Protein AF-A0A821PQN4-F1 (afdb_monomer_lite)

Radius of gyration: 15.56 Å; chains: 1; bounding box: 38×18×44 Å

Sequence (67 aa):
RRQRLSISVKNNSPLFAQEQTYMGDLQIDLSNLDPEKTSIAWYALQEPNTSGGGIIKIKYDTLESNE

Secondary structure (DSSP, 8-state):
---EEEEEEEE--TTS-S--EEEEEEEEEGGG--TTS-EEEEEE-B-SS-S---EEEEEE-------

Foldseek 3Di:
DWDKDKDWDWDPDVVDVDDTHTQAMDIDTCPPPDLCDKDKDKDFGDDPDDPDTDIDIDIDHRDPPPD

Structure (mmCIF, N/CA/C/O backbone):
data_AF-A0A821PQN4-F1
#
_entry.id   AF-A0A821PQN4-F1
#
loop_
_atom_site.group_PDB
_atom_site.id
_atom_site.type_symbol
_atom_site.label_atom_id
_atom_site.label_alt_id
_atom_site.label_comp_id
_atom_site.label_asym_id
_atom_site.label_entity_id
_atom_site.label_seq_id
_atom_site.pdbx_PDB_ins_code
_atom_site.Cartn_x
_atom_site.Cartn_y
_atom_site.Cartn_z
_atom_site.occupancy
_atom_site.B_iso_or_equiv
_atom_site.auth_seq_id
_atom_site.auth_comp_id
_atom_site.auth_asym_id
_atom_site.auth_atom_id
_atom_site.pdbx_PDB_model_num
ATOM 1 N N . ARG A 1 1 ? -16.003 8.387 8.461 1.00 58.44 1 ARG A N 1
ATOM 2 C CA . ARG A 1 1 ? -15.107 9.242 7.636 1.00 58.44 1 ARG A CA 1
ATOM 3 C C . ARG A 1 1 ? -14.428 8.316 6.627 1.00 58.44 1 ARG A C 1
ATOM 5 O O . ARG A 1 1 ? -13.752 7.411 7.081 1.00 58.44 1 ARG A O 1
ATOM 12 N N . ARG A 1 2 ? -14.666 8.434 5.310 1.00 65.50 2 ARG A N 1
ATOM 13 C CA . ARG A 1 2 ? -14.016 7.544 4.319 1.00 65.50 2 ARG A CA 1
ATOM 14 C C . ARG A 1 2 ? -12.552 7.959 4.181 1.00 65.50 2 ARG A C 1
ATOM 16 O O . ARG A 1 2 ? -12.285 9.041 3.665 1.00 65.50 2 ARG A O 1
ATOM 23 N N . GLN A 1 3 ? -11.636 7.155 4.706 1.00 79.12 3 GLN A N 1
ATOM 24 C CA . GLN A 1 3 ? -10.197 7.388 4.601 1.00 79.12 3 GLN A CA 1
ATOM 25 C C . GLN A 1 3 ? -9.629 6.464 3.526 1.00 79.12 3 GLN A C 1
ATOM 27 O O . GLN A 1 3 ? -10.007 5.297 3.444 1.00 79.12 3 GLN A O 1
ATOM 32 N N . ARG A 1 4 ? -8.744 6.993 2.679 1.00 83.81 4 ARG A N 1
ATOM 33 C CA . ARG A 1 4 ? -8.035 6.209 1.664 1.00 83.81 4 ARG A CA 1
ATOM 34 C C . ARG A 1 4 ? -6.541 6.384 1.844 1.00 83.81 4 ARG A C 1
ATOM 36 O O . ARG A 1 4 ? -6.090 7.495 2.117 1.00 83.81 4 ARG A O 1
ATOM 43 N N . LEU A 1 5 ? -5.801 5.301 1.648 1.00 83.56 5 LEU A N 1
ATOM 44 C CA . LEU A 1 5 ? -4.351 5.332 1.534 1.00 83.56 5 LEU A CA 1
ATOM 45 C C . LEU A 1 5 ? -3.976 5.237 0.056 1.00 83.56 5 LEU A C 1
ATOM 47 O O . LEU A 1 5 ? -4.380 4.292 -0.619 1.00 83.56 5 LEU A O 1
ATOM 51 N N . SER A 1 6 ? -3.203 6.208 -0.421 1.00 88.75 6 SER A N 1
ATOM 52 C CA . SER A 1 6 ? -2.623 6.199 -1.764 1.00 88.75 6 SER A CA 1
ATOM 53 C C . SER A 1 6 ? -1.120 5.983 -1.652 1.00 88.75 6 SER A C 1
ATOM 55 O O . SER A 1 6 ? -0.443 6.731 -0.949 1.00 88.75 6 SER A O 1
ATOM 57 N N . ILE A 1 7 ? -0.604 4.967 -2.337 1.00 86.69 7 ILE A N 1
ATOM 58 C CA . ILE A 1 7 ? 0.817 4.613 -2.357 1.00 86.69 7 ILE A CA 1
ATOM 59 C C . ILE A 1 7 ? 1.296 4.682 -3.798 1.00 86.69 7 ILE A C 1
ATOM 61 O O . ILE A 1 7 ? 0.649 4.127 -4.680 1.00 86.69 7 ILE A O 1
ATOM 65 N N . SER A 1 8 ? 2.435 5.336 -4.008 1.00 87.38 8 SER A N 1
ATOM 66 C CA . SER A 1 8 ? 3.131 5.391 -5.291 1.00 87.38 8 SER A CA 1
ATOM 67 C C . SER A 1 8 ? 4.537 4.847 -5.108 1.00 87.38 8 SER A C 1
ATOM 69 O O . SER A 1 8 ? 5.245 5.274 -4.190 1.00 87.38 8 SER A O 1
ATOM 71 N N . VAL A 1 9 ? 4.943 3.901 -5.951 1.00 83.62 9 VAL A N 1
ATOM 72 C CA . VAL A 1 9 ? 6.272 3.287 -5.888 1.00 83.62 9 VAL A CA 1
ATOM 73 C C . VAL A 1 9 ? 7.104 3.736 -7.073 1.00 83.62 9 VAL A C 1
ATOM 75 O O . VAL A 1 9 ? 6.658 3.746 -8.219 1.00 83.62 9 VAL A O 1
ATOM 78 N N . LYS A 1 10 ? 8.342 4.128 -6.780 1.00 82.69 10 LYS A N 1
ATOM 79 C CA . LYS A 1 10 ? 9.302 4.610 -7.768 1.00 82.69 10 LYS A CA 1
ATOM 80 C C . LYS A 1 10 ? 10.653 3.963 -7.522 1.00 82.69 10 LYS A C 1
ATOM 82 O O . LYS A 1 10 ? 11.086 3.850 -6.375 1.00 82.69 10 LYS A O 1
ATOM 87 N N . ASN A 1 11 ? 11.333 3.593 -8.598 1.00 77.94 11 ASN A N 1
ATOM 88 C CA . ASN A 1 11 ? 12.725 3.187 -8.546 1.00 77.94 11 ASN A CA 1
ATOM 89 C C . ASN A 1 11 ? 13.606 4.440 -8.594 1.00 77.94 11 ASN A C 1
ATOM 91 O O . ASN A 1 11 ? 13.562 5.195 -9.565 1.00 77.94 11 ASN A O 1
ATOM 95 N N . ASN A 1 12 ? 14.407 4.649 -7.549 1.00 75.44 12 ASN A N 1
ATOM 96 C CA . ASN A 1 12 ? 15.367 5.750 -7.459 1.00 75.44 12 ASN A CA 1
ATOM 97 C C . ASN A 1 12 ? 16.820 5.248 -7.558 1.00 75.44 12 ASN A C 1
ATOM 99 O O . ASN A 1 12 ? 17.695 5.717 -6.831 1.00 75.44 12 ASN A O 1
ATOM 103 N N . SER A 1 13 ? 17.064 4.230 -8.391 1.00 71.06 13 SER A N 1
ATOM 104 C CA . SER A 1 13 ? 18.398 3.652 -8.570 1.00 71.06 13 SER A CA 1
ATOM 105 C C . SER A 1 13 ? 19.392 4.705 -9.086 1.00 71.06 13 SER A C 1
ATOM 107 O O . SER A 1 13 ? 19.157 5.298 -10.138 1.00 71.06 13 SER A O 1
ATOM 109 N N . PRO A 1 14 ? 20.532 4.914 -8.402 1.00 60.91 14 PRO A N 1
ATOM 110 C CA . PRO A 1 14 ? 21.518 5.928 -8.777 1.00 60.91 14 PRO A CA 1
ATOM 111 C C . PRO A 1 14 ? 22.356 5.543 -10.007 1.00 60.91 14 PRO A C 1
ATOM 113 O O . PRO A 1 14 ? 23.087 6.382 -10.528 1.00 60.91 14 PRO A O 1
ATOM 116 N N . LEU A 1 15 ? 22.270 4.288 -10.472 1.00 61.16 15 LEU A N 1
ATOM 117 C CA . LEU A 1 15 ? 23.038 3.780 -11.619 1.00 61.16 15 LEU A CA 1
ATOM 118 C C . LEU A 1 15 ? 22.671 4.466 -12.942 1.00 61.16 15 LEU A C 1
ATOM 120 O O . LEU A 1 15 ? 23.484 4.489 -13.861 1.00 61.16 15 LEU A O 1
ATOM 124 N N . PHE A 1 16 ? 21.485 5.067 -13.018 1.00 55.62 16 PHE A N 1
ATOM 125 C CA . PHE A 1 16 ? 21.053 5.893 -14.136 1.00 55.62 16 PHE A CA 1
ATOM 126 C C . PHE A 1 16 ? 20.542 7.208 -13.552 1.00 55.62 16 PHE A C 1
ATOM 128 O O . PHE A 1 16 ? 19.413 7.297 -13.087 1.00 55.62 16 PHE A O 1
ATOM 135 N N . ALA A 1 17 ? 21.390 8.238 -13.526 1.00 50.69 17 ALA A N 1
ATOM 136 C CA . ALA A 1 17 ? 21.084 9.552 -12.952 1.00 50.69 17 ALA A CA 1
ATOM 137 C C . ALA A 1 17 ? 20.006 10.352 -13.722 1.00 50.69 17 ALA A C 1
ATOM 139 O O . ALA A 1 17 ? 19.947 11.575 -13.608 1.00 50.69 17 ALA A O 1
ATOM 140 N N . GLN A 1 18 ? 19.171 9.698 -14.528 1.00 55.97 18 GLN A N 1
ATOM 141 C CA . GLN A 1 18 ? 18.114 10.336 -15.296 1.00 55.97 18 GLN A CA 1
ATOM 142 C C . GLN A 1 18 ? 16.838 9.494 -15.199 1.00 55.97 18 GLN A C 1
ATOM 144 O O . GLN A 1 18 ? 16.808 8.335 -15.593 1.00 55.97 18 GLN A O 1
ATOM 149 N N . GLU A 1 19 ? 15.815 10.141 -14.641 1.00 59.00 19 GLU A N 1
ATOM 150 C CA . GLU A 1 19 ? 14.417 9.719 -14.506 1.00 59.00 19 GLU A CA 1
ATOM 151 C C . GLU A 1 19 ? 14.123 8.614 -13.477 1.00 59.00 19 GLU A C 1
ATOM 153 O O . GLU A 1 19 ? 14.327 7.421 -13.691 1.00 59.00 19 GLU A O 1
ATOM 158 N N . GLN A 1 20 ? 13.545 9.035 -12.342 1.00 65.88 20 GLN A N 1
ATOM 159 C CA . GLN A 1 20 ? 12.856 8.130 -11.421 1.00 65.88 20 GLN A CA 1
ATOM 160 C C . GLN A 1 20 ? 11.850 7.293 -12.214 1.00 65.88 20 GLN A C 1
ATOM 162 O O . GLN A 1 20 ? 10.872 7.829 -12.737 1.00 65.88 20 GLN A O 1
ATOM 167 N N . THR A 1 21 ? 12.071 5.983 -12.294 1.00 77.00 21 THR A N 1
ATOM 168 C CA . THR A 1 21 ? 11.165 5.102 -13.031 1.00 77.00 21 THR A CA 1
ATOM 169 C C . THR A 1 21 ? 9.954 4.810 -12.157 1.00 77.00 21 THR A C 1
ATOM 171 O O . THR A 1 21 ? 10.080 4.249 -11.066 1.00 77.00 21 THR A O 1
ATOM 174 N N . TYR A 1 22 ? 8.775 5.218 -12.612 1.00 78.81 22 TYR A N 1
ATOM 175 C CA . TYR A 1 22 ? 7.520 4.904 -11.942 1.00 78.81 22 TYR A CA 1
ATOM 176 C C . TYR A 1 22 ? 7.233 3.398 -12.028 1.00 78.81 22 TYR A C 1
ATOM 178 O O . TYR A 1 22 ? 7.318 2.819 -13.107 1.00 78.81 22 TYR A O 1
ATOM 186 N N . MET A 1 23 ? 6.910 2.781 -10.889 1.00 78.75 23 MET A N 1
ATOM 187 C CA . MET A 1 23 ? 6.690 1.333 -10.763 1.00 78.75 23 MET A CA 1
ATOM 188 C C . MET A 1 23 ? 5.232 0.962 -10.469 1.00 78.75 23 MET A C 1
ATOM 190 O O . MET A 1 23 ? 4.916 -0.218 -10.405 1.00 78.75 23 MET A O 1
ATOM 194 N N . GLY A 1 24 ? 4.347 1.936 -10.242 1.00 83.56 24 GLY A N 1
ATOM 195 C CA . GLY A 1 24 ? 2.924 1.682 -10.019 1.00 83.56 24 GLY A CA 1
ATOM 196 C C . GLY A 1 24 ? 2.333 2.435 -8.835 1.00 83.56 24 GLY A C 1
ATOM 197 O O . GLY A 1 24 ? 3.045 2.925 -7.952 1.00 83.56 24 GLY A O 1
ATOM 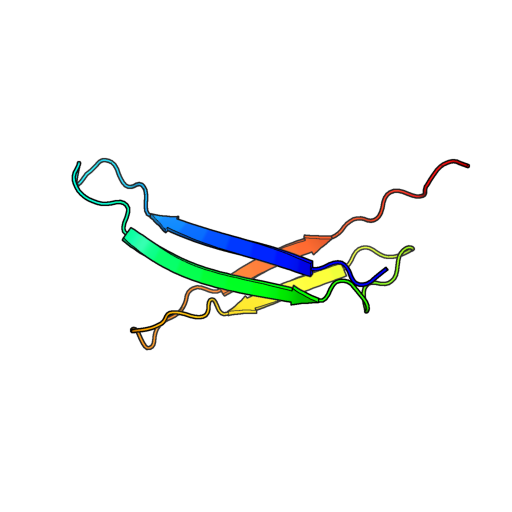198 N N . ASP A 1 25 ? 1.003 2.474 -8.818 1.00 86.56 25 ASP A N 1
ATOM 199 C CA . ASP A 1 25 ? 0.207 3.043 -7.738 1.00 86.56 25 ASP A CA 1
ATOM 200 C C . ASP A 1 25 ? -0.710 1.991 -7.113 1.00 86.56 25 ASP A C 1
ATOM 202 O O . ASP A 1 25 ? -1.051 0.959 -7.700 1.00 86.56 25 ASP A O 1
ATOM 206 N N . LEU A 1 26 ? -1.139 2.292 -5.894 1.00 86.94 26 LEU A N 1
ATOM 207 C CA . LEU A 1 26 ? -2.107 1.519 -5.145 1.00 86.94 26 LEU A CA 1
ATOM 208 C C . LEU A 1 26 ? -3.015 2.461 -4.358 1.00 86.94 26 LEU A C 1
ATOM 210 O O . LEU A 1 26 ? -2.547 3.349 -3.644 1.00 86.94 26 LEU A O 1
ATOM 214 N N . GLN A 1 27 ? -4.323 2.240 -4.466 1.00 86.75 27 GLN A N 1
ATOM 215 C CA . GLN A 1 27 ? -5.325 2.911 -3.646 1.00 86.75 27 GLN A CA 1
ATOM 216 C C . GLN A 1 27 ? -6.043 1.887 -2.780 1.00 86.75 27 GLN A C 1
ATOM 218 O O . GLN A 1 27 ? -6.525 0.872 -3.278 1.00 86.75 27 GLN A O 1
ATOM 223 N N . ILE A 1 28 ? -6.125 2.171 -1.485 1.00 83.88 28 ILE A N 1
ATOM 224 C CA . ILE A 1 28 ? -6.690 1.256 -0.497 1.00 83.88 28 ILE A CA 1
ATOM 225 C C . ILE A 1 28 ? -7.775 1.992 0.263 1.00 83.88 28 ILE A C 1
ATOM 227 O O . ILE A 1 28 ? -7.537 3.060 0.836 1.00 83.88 28 ILE A O 1
ATOM 231 N N . ASP A 1 29 ? -8.973 1.419 0.253 1.00 85.50 29 ASP A N 1
ATOM 232 C CA . ASP A 1 29 ? -10.073 1.894 1.076 1.00 85.50 29 ASP A CA 1
ATOM 233 C C . ASP A 1 29 ? -9.894 1.377 2.506 1.00 85.50 29 ASP A C 1
ATOM 235 O O . ASP A 1 29 ? -9.933 0.172 2.755 1.00 85.50 29 ASP A O 1
ATOM 239 N N . LEU A 1 30 ? -9.687 2.298 3.447 1.00 80.00 30 LEU A N 1
ATOM 240 C CA . LEU A 1 30 ? -9.496 1.969 4.858 1.00 80.00 30 LEU A CA 1
ATOM 241 C C . LEU A 1 30 ? -10.831 1.818 5.599 1.00 80.00 30 LEU A C 1
ATOM 243 O O . LEU A 1 30 ? -10.837 1.517 6.787 1.00 80.00 30 LEU A O 1
ATOM 247 N N . SER A 1 31 ? -11.967 2.020 4.924 1.00 80.88 31 SER A N 1
ATOM 248 C CA . SER A 1 31 ? -13.295 1.996 5.554 1.00 80.88 31 SER A CA 1
ATOM 249 C C . SER A 1 31 ? -13.673 0.626 6.124 1.00 80.88 31 SER A C 1
ATOM 251 O O . SER A 1 31 ? -14.527 0.559 7.001 1.00 80.88 31 SER A O 1
ATOM 253 N N . ASN A 1 32 ? -13.042 -0.445 5.633 1.00 72.50 32 ASN A N 1
ATOM 254 C CA . ASN A 1 32 ? -13.274 -1.818 6.084 1.00 72.50 32 ASN A CA 1
ATOM 255 C C . ASN A 1 32 ? -12.196 -2.321 7.057 1.00 72.50 32 ASN A C 1
ATOM 257 O O . ASN A 1 32 ? -12.165 -3.514 7.356 1.00 72.50 32 ASN A O 1
ATOM 261 N N . LEU A 1 33 ? -11.277 -1.458 7.505 1.00 76.38 33 LEU A N 1
ATOM 262 C CA . LEU A 1 33 ? -10.300 -1.853 8.513 1.00 76.38 33 LEU A CA 1
ATOM 263 C C . LEU A 1 33 ? -10.969 -1.916 9.884 1.00 76.38 33 LEU A C 1
ATOM 265 O O . LEU A 1 33 ? -11.647 -0.980 10.301 1.00 76.38 33 LEU A O 1
ATOM 269 N N . ASP A 1 34 ? -10.764 -3.040 10.563 1.00 75.88 34 ASP A N 1
ATOM 270 C CA . ASP A 1 34 ? -11.184 -3.237 11.943 1.00 75.88 34 ASP A CA 1
ATOM 271 C C . ASP A 1 34 ? -10.241 -2.434 12.860 1.00 75.88 34 ASP A C 1
ATOM 273 O O . ASP A 1 34 ? -9.037 -2.704 12.859 1.00 75.88 34 ASP A O 1
ATOM 277 N N . PRO A 1 35 ? -10.747 -1.434 13.604 1.00 73.31 35 PRO A N 1
ATOM 278 C CA . PRO A 1 35 ? -9.920 -0.550 14.416 1.00 73.31 35 PRO A CA 1
ATOM 279 C C . PRO A 1 35 ? -9.290 -1.231 15.634 1.00 73.31 35 PRO A C 1
ATOM 281 O O . PRO A 1 35 ? -8.394 -0.655 16.242 1.00 73.31 35 PRO A O 1
ATOM 284 N N . GLU A 1 36 ? -9.698 -2.448 15.979 1.00 78.19 36 GLU A N 1
ATOM 285 C CA . GLU A 1 36 ? -9.152 -3.190 17.121 1.00 78.19 36 GLU A CA 1
ATOM 286 C C . GLU A 1 36 ? -8.163 -4.278 16.686 1.00 78.19 36 GLU A C 1
ATOM 288 O O . GLU A 1 36 ? -7.669 -5.055 17.506 1.00 78.19 36 GLU A O 1
ATOM 293 N N . LYS A 1 37 ? -7.872 -4.380 15.382 1.00 77.75 37 LYS A N 1
ATOM 294 C CA . LYS A 1 37 ? -7.040 -5.456 14.843 1.00 77.75 37 LYS A CA 1
ATOM 295 C C . LYS A 1 37 ? -5.944 -4.941 13.935 1.00 77.75 37 LYS A C 1
ATOM 297 O O . LYS A 1 37 ? -6.150 -4.129 13.038 1.00 77.75 37 LYS A O 1
ATOM 302 N N . THR A 1 38 ? -4.780 -5.562 14.072 1.00 83.44 38 THR A N 1
ATOM 303 C CA . THR A 1 38 ? -3.754 -5.497 13.039 1.00 83.44 38 THR A CA 1
ATOM 304 C C . THR A 1 38 ? -4.252 -6.195 11.775 1.00 83.44 38 THR A C 1
ATOM 306 O O . THR A 1 38 ? -4.596 -7.378 11.798 1.00 83.44 38 THR A O 1
ATOM 309 N N . SER A 1 39 ? -4.208 -5.489 10.647 1.00 82.00 39 SER A N 1
ATOM 310 C CA . SER A 1 39 ? -4.498 -6.056 9.329 1.00 82.00 39 SER A CA 1
ATOM 311 C C . SER A 1 39 ? -3.224 -6.147 8.494 1.00 82.00 39 SER A C 1
ATOM 313 O O . SER A 1 39 ? -2.418 -5.216 8.467 1.00 82.00 39 SER A O 1
ATOM 315 N N . ILE A 1 40 ? -3.027 -7.277 7.810 1.00 87.38 40 ILE A N 1
ATOM 316 C CA . ILE A 1 40 ? -1.921 -7.495 6.873 1.00 87.38 40 ILE A CA 1
ATOM 317 C C . ILE A 1 40 ? -2.509 -7.947 5.545 1.00 87.38 40 ILE A C 1
ATOM 319 O O . ILE A 1 40 ? -3.205 -8.959 5.490 1.00 87.38 40 ILE A O 1
ATOM 323 N N . ALA A 1 41 ? -2.175 -7.241 4.470 1.00 86.19 41 ALA A N 1
ATOM 324 C CA . ALA A 1 41 ? -2.634 -7.581 3.131 1.00 86.19 41 ALA A CA 1
ATOM 325 C C . ALA A 1 41 ? -1.522 -7.414 2.090 1.00 86.19 41 ALA A C 1
ATOM 327 O O . ALA A 1 41 ? -0.612 -6.594 2.241 1.00 86.19 41 ALA A O 1
ATOM 328 N N . TRP A 1 42 ? -1.605 -8.230 1.040 1.00 88.00 42 TRP A N 1
ATOM 329 C CA . TRP A 1 42 ? -0.737 -8.169 -0.129 1.00 88.00 42 TRP A CA 1
ATOM 330 C C . TRP A 1 42 ? -1.506 -7.547 -1.284 1.00 88.00 42 TRP A C 1
ATOM 332 O O . TRP A 1 42 ? -2.629 -7.957 -1.572 1.00 88.00 42 TRP A O 1
ATOM 342 N N . TYR A 1 43 ? -0.889 -6.583 -1.950 1.00 85.94 43 TYR A N 1
ATOM 343 C CA . TYR A 1 43 ? -1.499 -5.841 -3.038 1.00 85.94 43 TYR A CA 1
ATOM 344 C C . TYR A 1 43 ? -0.601 -5.893 -4.261 1.00 85.94 43 TYR A C 1
ATOM 346 O O . TYR A 1 43 ? 0.599 -5.636 -4.165 1.00 85.94 43 TYR A O 1
ATOM 354 N N . ALA A 1 44 ? -1.192 -6.209 -5.407 1.00 85.88 44 ALA A N 1
ATOM 355 C CA . ALA A 1 44 ? -0.528 -6.015 -6.683 1.00 85.88 44 ALA A CA 1
ATOM 356 C C . ALA A 1 44 ? -0.524 -4.518 -7.012 1.00 85.88 44 ALA A C 1
ATOM 358 O O . ALA A 1 44 ? -1.555 -3.849 -6.887 1.00 85.88 44 ALA A O 1
ATOM 359 N N . LEU A 1 45 ? 0.630 -4.001 -7.421 1.00 84.69 45 LEU A N 1
ATOM 360 C CA . LEU A 1 45 ? 0.732 -2.664 -7.984 1.00 84.69 45 LEU A CA 1
ATOM 361 C C . LEU A 1 45 ? -0.042 -2.595 -9.296 1.00 84.69 45 LEU A C 1
ATOM 363 O O .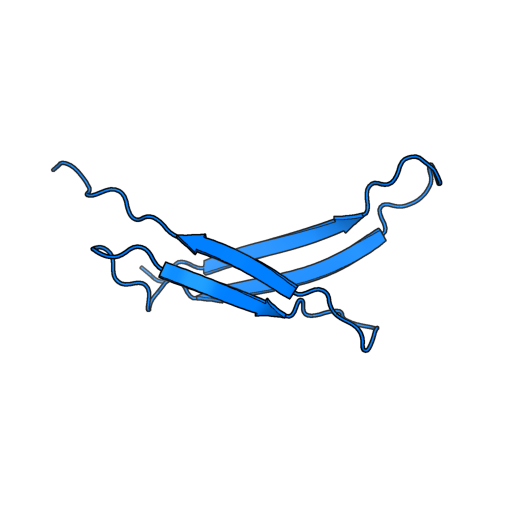 LEU A 1 45 ? 0.029 -3.506 -10.123 1.00 84.69 45 LEU A O 1
ATOM 367 N N . GLN A 1 46 ? -0.771 -1.498 -9.486 1.00 80.31 46 GLN A N 1
ATOM 368 C CA . GLN A 1 46 ? -1.370 -1.194 -10.775 1.00 80.31 46 GLN A CA 1
ATOM 369 C C . GLN A 1 46 ? -0.373 -0.355 -11.571 1.00 80.31 46 GLN A C 1
ATOM 371 O O . GLN A 1 46 ? -0.062 0.777 -11.202 1.00 80.31 46 GLN A O 1
ATOM 376 N N . GLU A 1 47 ? 0.141 -0.930 -12.655 1.00 74.06 47 GLU A N 1
ATOM 377 C CA . GLU A 1 47 ? 0.966 -0.222 -13.62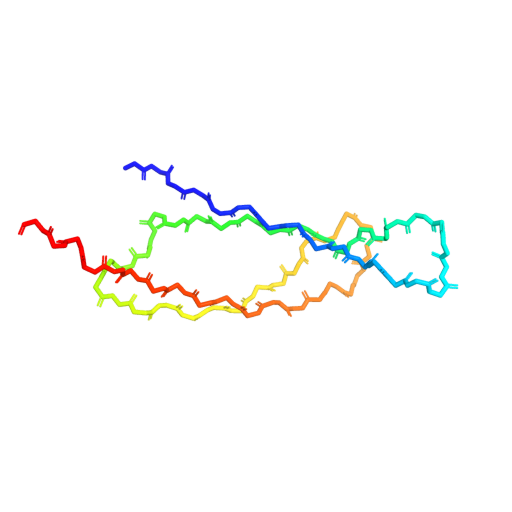8 1.00 74.06 47 GLU A CA 1
ATOM 378 C C . GLU A 1 47 ? 0.119 0.152 -14.853 1.00 74.06 47 GLU A C 1
ATOM 380 O O . GLU A 1 47 ? -0.624 -0.694 -15.354 1.00 74.06 47 GLU A O 1
ATOM 385 N N . PRO A 1 48 ? 0.241 1.379 -15.389 1.00 61.91 48 PRO A N 1
ATOM 386 C CA . PRO A 1 48 ? -0.460 1.773 -16.606 1.00 61.91 48 PRO A CA 1
ATOM 387 C C . PRO A 1 48 ? -0.074 0.936 -17.835 1.00 61.91 48 PRO A C 1
ATOM 389 O O . PRO A 1 48 ? -0.909 0.764 -18.716 1.00 61.91 48 PRO A O 1
ATOM 392 N N . ASN A 1 49 ? 1.169 0.426 -17.911 1.00 57.25 49 ASN A N 1
ATOM 393 C CA . ASN A 1 49 ? 1.770 0.001 -19.185 1.00 57.25 49 ASN A CA 1
ATOM 394 C C . ASN A 1 49 ? 2.548 -1.337 -19.176 1.00 57.25 49 ASN A C 1
ATOM 396 O O . ASN A 1 49 ? 3.160 -1.661 -20.194 1.00 57.25 49 ASN A O 1
ATOM 400 N N . THR A 1 50 ? 2.539 -2.139 -18.102 1.00 52.59 50 THR A N 1
ATOM 401 C CA . THR A 1 50 ? 3.380 -3.358 -18.043 1.00 52.59 50 THR A CA 1
ATOM 402 C C . THR A 1 50 ? 2.735 -4.515 -17.277 1.00 52.59 50 THR A C 1
ATOM 404 O O . THR A 1 50 ? 2.195 -4.361 -16.186 1.00 52.59 50 THR A O 1
ATOM 407 N N . SER A 1 51 ? 2.792 -5.716 -17.863 1.00 47.97 51 SER A N 1
ATOM 408 C CA . SER A 1 51 ? 2.108 -6.941 -17.408 1.00 47.97 51 SER A CA 1
ATOM 409 C C . SER A 1 51 ? 2.835 -7.702 -16.285 1.00 47.97 51 SER A C 1
ATOM 411 O O . SER A 1 51 ? 2.755 -8.926 -16.218 1.00 47.97 51 SER A O 1
ATOM 413 N N . GLY A 1 52 ? 3.562 -7.004 -15.411 1.00 53.78 52 GLY A N 1
ATOM 414 C CA . GLY A 1 52 ? 4.436 -7.626 -14.411 1.00 53.78 52 GLY A CA 1
ATOM 415 C C . GLY A 1 52 ? 4.548 -6.824 -13.120 1.00 53.78 52 GLY A C 1
ATOM 416 O O . GLY A 1 52 ? 5.655 -6.622 -12.632 1.00 53.78 52 GLY A O 1
ATOM 417 N N . GLY A 1 53 ? 3.416 -6.344 -12.600 1.00 65.38 53 GLY A N 1
ATOM 418 C CA . GLY A 1 53 ? 3.377 -5.487 -11.416 1.00 65.38 53 GLY A CA 1
ATOM 419 C C . GLY A 1 53 ? 3.983 -6.145 -10.174 1.00 65.38 53 GLY A C 1
ATOM 420 O O . GLY A 1 53 ? 3.725 -7.313 -9.871 1.00 65.38 53 GLY A O 1
ATOM 421 N N . GLY A 1 54 ? 4.783 -5.376 -9.433 1.00 76.94 54 GLY A N 1
ATOM 422 C CA . GLY A 1 54 ? 5.300 -5.785 -8.127 1.00 76.94 54 GLY A CA 1
ATOM 423 C C . GLY A 1 54 ? 4.180 -6.031 -7.108 1.00 76.94 54 GLY A C 1
ATOM 424 O O . GLY A 1 54 ? 3.093 -5.462 -7.203 1.00 76.94 54 GLY A O 1
ATOM 425 N N . ILE A 1 55 ? 4.446 -6.871 -6.105 1.00 83.88 55 ILE A N 1
ATOM 426 C CA . ILE A 1 55 ? 3.523 -7.106 -4.986 1.00 83.88 55 ILE A CA 1
ATOM 427 C C . ILE A 1 55 ? 4.068 -6.403 -3.742 1.00 83.88 55 ILE A C 1
ATOM 429 O O . ILE A 1 55 ? 5.231 -6.582 -3.381 1.00 83.88 55 ILE A O 1
ATOM 433 N N . ILE A 1 56 ? 3.220 -5.636 -3.059 1.00 84.69 56 ILE A N 1
ATOM 434 C CA . ILE A 1 56 ? 3.552 -4.948 -1.809 1.00 84.69 56 ILE A CA 1
ATOM 435 C C . ILE A 1 56 ? 2.778 -5.579 -0.660 1.00 84.69 56 ILE A C 1
ATOM 437 O O . ILE A 1 56 ? 1.570 -5.795 -0.751 1.00 84.69 56 ILE A O 1
ATOM 441 N N . LYS A 1 57 ? 3.471 -5.833 0.451 1.00 89.06 57 LYS A N 1
ATOM 442 C CA . LYS A 1 57 ? 2.859 -6.181 1.735 1.00 89.06 57 LYS A CA 1
ATOM 443 C C . LYS A 1 57 ? 2.646 -4.921 2.558 1.00 89.06 57 LYS A C 1
ATOM 445 O O . LYS A 1 57 ? 3.603 -4.187 2.793 1.00 89.06 57 LYS A O 1
ATOM 450 N N . ILE A 1 58 ? 1.434 -4.708 3.056 1.00 86.69 58 ILE A N 1
ATOM 451 C CA . ILE A 1 58 ? 1.122 -3.580 3.939 1.00 86.69 58 ILE A CA 1
ATOM 452 C C . ILE A 1 58 ? 0.546 -4.115 5.243 1.00 86.69 58 ILE A C 1
ATOM 454 O O . ILE A 1 58 ? -0.291 -5.018 5.236 1.00 86.69 58 ILE A O 1
ATOM 458 N N . LYS A 1 59 ? 1.027 -3.556 6.357 1.00 87.50 59 LYS A N 1
ATOM 459 C CA . LYS A 1 59 ? 0.524 -3.788 7.710 1.00 87.50 59 LYS A CA 1
ATOM 460 C C . LYS A 1 59 ? -0.110 -2.495 8.221 1.00 87.50 59 LYS A C 1
ATOM 462 O O . LYS A 1 59 ? 0.529 -1.448 8.155 1.00 87.50 59 LYS A O 1
ATOM 467 N N . TYR A 1 60 ? -1.329 -2.588 8.735 1.00 82.31 60 TYR A N 1
ATOM 468 C CA . TYR A 1 60 ? -2.022 -1.508 9.433 1.00 82.31 60 TYR A CA 1
ATOM 469 C C . TYR A 1 60 ? -2.097 -1.872 10.907 1.00 82.31 60 TYR A C 1
ATOM 471 O O . TYR A 1 60 ? -2.599 -2.944 11.239 1.00 82.31 60 TYR A O 1
ATOM 479 N 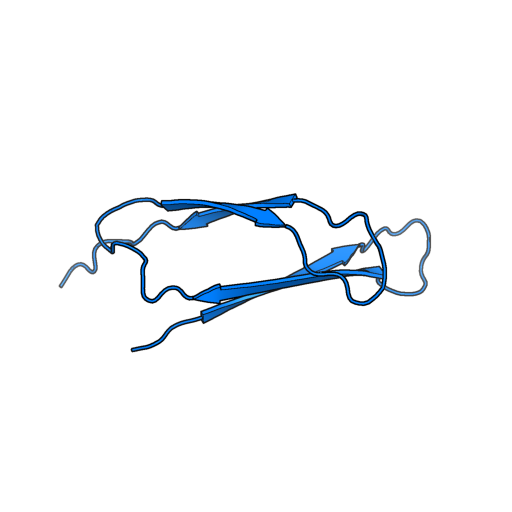N . ASP A 1 61 ? -1.608 -0.981 11.760 1.00 79.19 61 ASP A N 1
ATOM 480 C CA . ASP A 1 61 ? -1.815 -1.040 13.200 1.00 79.19 61 ASP A CA 1
ATOM 481 C C . ASP A 1 61 ? -2.654 0.178 13.580 1.00 79.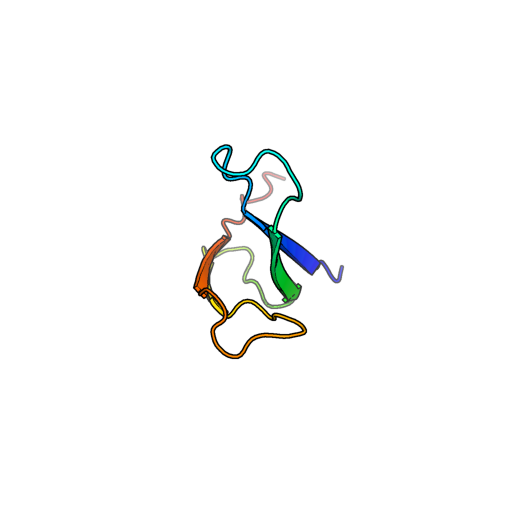19 61 ASP A C 1
ATOM 483 O O . ASP A 1 61 ? -2.262 1.321 13.328 1.00 79.19 61 ASP A O 1
ATOM 487 N N . THR A 1 62 ? -3.829 -0.059 14.142 1.00 65.75 62 THR A N 1
ATOM 488 C CA . THR A 1 62 ? -4.644 0.986 14.748 1.00 65.75 62 THR A CA 1
ATOM 489 C C . THR A 1 62 ? -4.225 1.107 16.203 1.00 65.75 62 THR A C 1
ATOM 491 O O . THR A 1 62 ? -4.359 0.176 16.990 1.00 65.75 62 THR A O 1
ATOM 494 N N . LEU 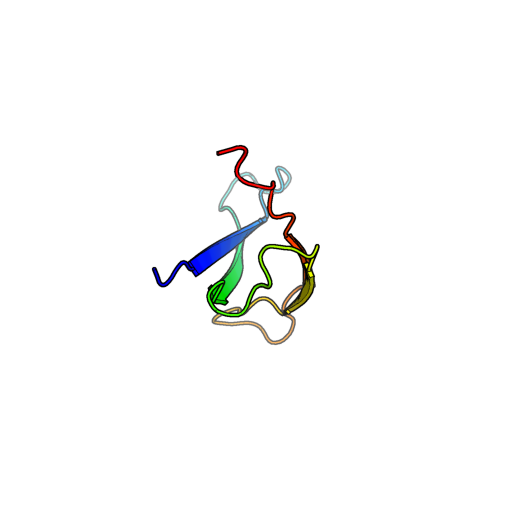A 1 63 ? -3.623 2.245 16.542 1.00 67.56 63 LEU A N 1
ATOM 495 C CA . LEU A 1 63 ? -3.371 2.593 17.934 1.00 67.56 63 LEU A CA 1
ATOM 496 C C . LEU A 1 63 ? -4.735 2.870 18.564 1.00 67.56 63 LEU A C 1
ATOM 498 O O . LEU A 1 63 ? -5.477 3.698 18.028 1.00 67.56 63 LEU A O 1
ATOM 502 N N . GLU A 1 64 ? -5.064 2.183 19.660 1.00 57.12 64 GLU A N 1
ATOM 503 C CA . GLU A 1 64 ? -6.201 2.562 20.500 1.00 57.12 64 GLU A CA 1
ATOM 504 C C . GLU A 1 64 ? -6.103 4.070 20.751 1.00 57.12 64 GLU A C 1
ATOM 506 O O . GLU A 1 64 ? -5.064 4.574 21.197 1.00 57.12 64 GLU A O 1
ATOM 511 N N . SER A 1 65 ? -7.144 4.824 20.383 1.00 54.38 65 SER A N 1
ATOM 512 C CA . SER A 1 65 ? -7.214 6.207 20.827 1.00 54.38 65 SER A CA 1
ATOM 513 C C . SER A 1 65 ? -7.420 6.146 22.330 1.00 54.38 65 SER A C 1
ATOM 515 O O . SER A 1 65 ? -8.507 5.797 22.783 1.00 54.38 65 SER A O 1
ATOM 517 N N . ASN A 1 66 ? -6.366 6.433 23.088 1.00 47.12 66 ASN A N 1
ATOM 518 C CA . ASN A 1 66 ? -6.484 6.734 24.506 1.00 47.12 66 ASN A CA 1
ATOM 519 C C . ASN A 1 66 ? -7.347 8.003 24.628 1.00 47.12 66 ASN A C 1
ATOM 521 O O . ASN A 1 66 ? -6.813 9.112 24.555 1.00 47.12 66 ASN A O 1
ATOM 525 N N . GLU A 1 67 ? -8.668 7.830 24.696 1.00 41.69 67 GLU A N 1
ATOM 526 C CA . GLU A 1 67 ? -9.608 8.836 25.203 1.00 41.69 67 GLU A CA 1
ATOM 527 C C . GLU A 1 67 ? -9.576 8.860 26.734 1.00 41.69 67 GLU A C 1
ATOM 529 O O . GLU A 1 67 ? -9.499 7.772 27.353 1.00 41.69 67 GLU A O 1
#

pLDDT: mean 74.28, std 12.63, range [41.69, 89.06]